Protein AF-A0A699X1H8-F1 (afdb_monomer_lite)

pLDDT: mean 73.36, std 14.3, range [37.22, 91.5]

Foldseek 3Di:
DDDDDDDDPDDDPDDDPPDDDDDPVCPVVCVVVVDDDDDDDDDPPPPPPPVPDCDPCNPPVCVVPCPVPPPDDPPDDPDDPDDDDDDDDPPDDDDDDDD

Structure (mmCIF, N/CA/C/O backbone):
data_AF-A0A699X1H8-F1
#
_entry.id   AF-A0A699X1H8-F1
#
loop_
_atom_site.group_PDB
_atom_site.id
_atom_site.type_symbol
_atom_site.label_atom_id
_atom_site.label_alt_id
_atom_site.label_comp_id
_atom_site.label_asym_id
_atom_site.label_entity_id
_atom_site.label_seq_id
_atom_site.pdbx_PDB_ins_code
_atom_site.Cartn_x
_atom_site.Cartn_y
_atom_site.Cartn_z
_atom_site.occupancy
_atom_site.B_iso_or_equiv
_atom_site.auth_seq_id
_atom_site.auth_comp_id
_atom_site.auth_asym_id
_atom_site.auth_atom_id
_atom_site.pdbx_PDB_model_num
ATOM 1 N N . ASN A 1 1 ? 11.148 8.111 -0.968 1.00 37.22 1 ASN A N 1
ATOM 2 C CA . ASN A 1 1 ? 11.801 7.618 -2.196 1.00 37.22 1 ASN A CA 1
ATOM 3 C C . ASN A 1 1 ? 11.989 6.125 -2.020 1.00 37.22 1 ASN A C 1
ATOM 5 O O . ASN A 1 1 ? 12.806 5.736 -1.197 1.00 37.22 1 ASN A O 1
ATOM 9 N N . GLU A 1 2 ? 11.153 5.314 -2.662 1.00 39.47 2 GLU A N 1
ATOM 10 C CA . GLU A 1 2 ? 11.181 3.854 -2.523 1.00 39.47 2 GLU A CA 1
ATOM 11 C C . GLU A 1 2 ? 12.104 3.266 -3.593 1.00 39.47 2 GLU A C 1
ATOM 13 O O . GLU A 1 2 ? 11.923 3.510 -4.785 1.00 39.47 2 GLU A O 1
ATOM 18 N N . THR A 1 3 ? 13.123 2.527 -3.163 1.00 47.66 3 THR A N 1
ATOM 19 C CA . THR A 1 3 ? 14.084 1.870 -4.052 1.00 47.66 3 THR A CA 1
ATOM 20 C C . THR A 1 3 ? 13.740 0.388 -4.116 1.00 47.66 3 THR A C 1
ATOM 22 O O . THR A 1 3 ? 13.824 -0.305 -3.105 1.00 47.66 3 THR A O 1
ATOM 25 N N . LEU A 1 4 ? 13.365 -0.111 -5.296 1.00 52.53 4 LEU A N 1
ATOM 26 C CA . LEU A 1 4 ? 13.087 -1.532 -5.504 1.00 52.53 4 LEU A CA 1
ATOM 27 C C . LEU A 1 4 ? 14.378 -2.259 -5.912 1.00 52.53 4 LEU A C 1
ATOM 29 O O . LEU A 1 4 ? 14.973 -1.940 -6.942 1.00 52.53 4 LEU A O 1
ATOM 33 N N . VAL A 1 5 ? 14.821 -3.229 -5.108 1.00 60.53 5 VAL A N 1
ATOM 34 C CA . VAL A 1 5 ? 16.056 -3.993 -5.350 1.00 60.53 5 VAL A CA 1
ATOM 35 C C . VAL A 1 5 ? 15.701 -5.401 -5.822 1.00 60.53 5 VAL A C 1
ATOM 37 O O . VAL A 1 5 ? 15.136 -6.190 -5.069 1.00 60.53 5 VAL A O 1
ATOM 40 N N . PHE A 1 6 ? 16.063 -5.737 -7.061 1.00 60.47 6 PHE A N 1
ATOM 41 C CA . PHE A 1 6 ? 15.919 -7.092 -7.597 1.00 60.47 6 PHE A CA 1
ATOM 42 C C . PHE A 1 6 ? 17.166 -7.913 -7.262 1.00 60.47 6 PHE A C 1
ATOM 44 O O . PHE A 1 6 ? 18.260 -7.605 -7.734 1.00 60.47 6 PHE A O 1
ATOM 51 N N . ARG A 1 7 ? 17.013 -8.975 -6.46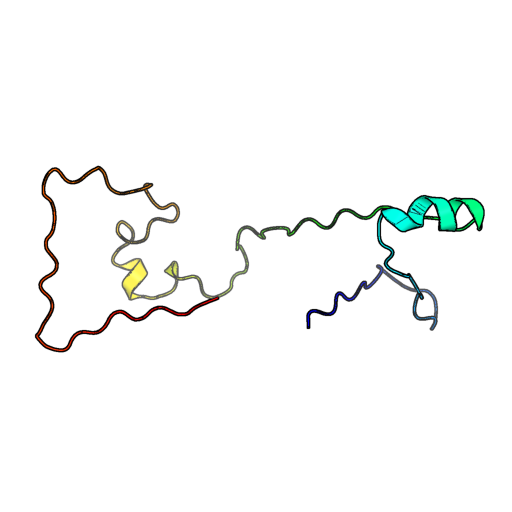8 1.00 53.81 7 ARG A N 1
ATOM 52 C CA . ARG A 1 7 ? 18.087 -9.933 -6.178 1.00 53.81 7 ARG A CA 1
ATOM 53 C C . ARG A 1 7 ? 17.721 -11.265 -6.836 1.00 53.81 7 ARG A C 1
ATOM 55 O O . ARG A 1 7 ? 16.815 -11.949 -6.378 1.00 53.81 7 ARG A O 1
ATOM 62 N N . GLY A 1 8 ? 18.361 -11.581 -7.962 1.00 49.25 8 GLY A N 1
ATOM 63 C CA . GLY A 1 8 ? 18.152 -12.853 -8.661 1.00 49.25 8 GLY A CA 1
ATOM 64 C C . GLY A 1 8 ? 18.686 -14.037 -7.847 1.00 49.25 8 GLY A C 1
ATOM 65 O O . GLY A 1 8 ? 19.696 -13.895 -7.155 1.00 49.25 8 GLY A O 1
ATOM 66 N N . ALA A 1 9 ? 18.010 -15.187 -7.922 1.00 46.34 9 ALA A N 1
ATOM 67 C CA . AL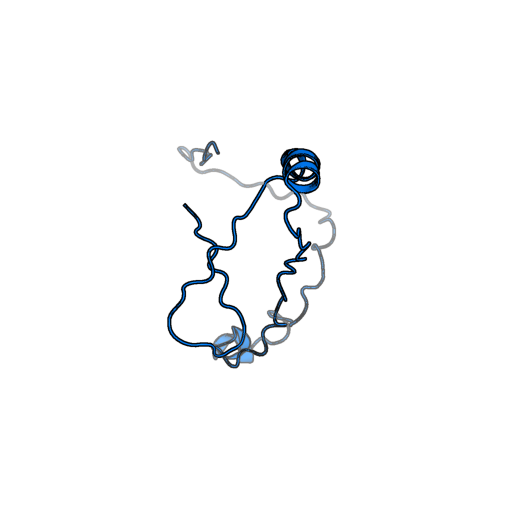A A 1 9 ? 18.445 -16.419 -7.272 1.00 46.34 9 ALA A CA 1
ATOM 68 C C . ALA A 1 9 ? 19.677 -17.011 -7.993 1.00 46.34 9 ALA A C 1
ATOM 70 O O . ALA A 1 9 ? 19.571 -17.560 -9.083 1.00 46.34 9 ALA A O 1
ATOM 71 N N . GLU A 1 10 ? 20.817 -16.843 -7.323 1.00 54.78 10 GLU A N 1
ATOM 72 C CA . GLU A 1 10 ? 22.079 -17.597 -7.361 1.00 54.78 10 GLU A CA 1
ATOM 73 C C . GLU A 1 10 ? 23.043 -17.551 -8.575 1.00 54.78 10 GLU A C 1
ATOM 75 O O . GLU A 1 10 ? 22.782 -18.018 -9.678 1.00 54.78 10 GLU A O 1
ATOM 80 N N . ASN A 1 11 ? 24.257 -17.085 -8.234 1.00 58.78 11 ASN A N 1
ATOM 81 C CA . ASN A 1 11 ? 25.577 -17.658 -8.536 1.00 58.78 11 ASN A CA 1
ATOM 82 C C . ASN A 1 11 ? 26.093 -17.719 -9.983 1.00 58.78 11 ASN A C 1
ATOM 84 O O . ASN A 1 11 ? 26.365 -18.796 -10.498 1.00 58.78 11 ASN A O 1
ATOM 88 N N . TYR A 1 12 ? 26.486 -16.561 -10.529 1.00 44.06 12 TYR A N 1
ATOM 89 C CA . TYR A 1 12 ? 27.693 -16.470 -11.364 1.00 44.06 12 TYR A CA 1
ATOM 90 C C . TYR A 1 12 ? 28.472 -15.204 -11.000 1.00 44.06 12 TYR A C 1
ATOM 92 O O . TYR A 1 12 ? 28.034 -14.090 -11.264 1.00 44.06 12 TYR A O 1
ATOM 100 N N . ILE A 1 13 ? 29.603 -15.409 -10.322 1.00 48.19 13 ILE A N 1
ATOM 101 C CA . ILE A 1 13 ? 30.802 -14.560 -10.278 1.00 48.19 13 ILE A CA 1
ATOM 102 C C . ILE A 1 13 ? 30.571 -13.088 -10.681 1.00 48.19 13 ILE A C 1
ATOM 104 O O . ILE A 1 13 ? 30.621 -12.728 -11.854 1.00 48.19 13 ILE A O 1
ATOM 108 N N . GLY A 1 14 ? 30.400 -12.224 -9.678 1.00 47.41 14 GLY A N 1
ATOM 109 C CA . GLY A 1 14 ? 30.911 -10.850 -9.714 1.00 47.41 14 GLY A CA 1
ATOM 110 C C . GLY A 1 14 ? 30.481 -9.953 -10.877 1.00 47.41 14 GLY A C 1
ATOM 111 O O . GLY A 1 14 ? 31.282 -9.130 -11.320 1.00 47.41 14 GLY A O 1
ATOM 112 N N . ARG A 1 15 ? 29.246 -10.058 -11.377 1.00 51.12 15 ARG A N 1
ATOM 113 C CA . ARG A 1 15 ? 28.696 -9.024 -12.259 1.00 51.12 15 ARG A CA 1
ATOM 114 C C . ARG A 1 15 ? 27.285 -8.670 -11.817 1.00 51.12 15 ARG A C 1
ATOM 116 O O . ARG A 1 15 ? 26.349 -9.430 -12.019 1.00 51.12 15 ARG A O 1
ATOM 123 N N . GLU A 1 16 ? 27.162 -7.513 -11.179 1.00 55.47 16 GLU A N 1
ATOM 124 C CA . GLU A 1 16 ? 25.891 -6.866 -10.875 1.00 55.47 16 GLU A CA 1
ATOM 125 C C . GLU A 1 16 ? 25.026 -6.855 -12.147 1.00 55.47 16 GLU A C 1
ATOM 127 O O . GLU A 1 16 ? 25.375 -6.230 -13.154 1.00 55.47 16 GLU A O 1
ATOM 132 N N . SER A 1 17 ? 23.948 -7.640 -12.157 1.00 56.31 17 SER A N 1
ATOM 133 C CA . SER A 1 17 ? 23.059 -7.742 -13.311 1.00 56.31 17 SER A CA 1
ATOM 134 C C . SER A 1 17 ? 22.390 -6.388 -13.540 1.00 56.31 17 SER A C 1
ATOM 136 O O . SER A 1 17 ? 21.487 -6.005 -12.803 1.00 56.31 17 SER A O 1
ATOM 138 N N . ARG A 1 18 ? 22.831 -5.653 -14.569 1.00 65.69 18 ARG A N 1
ATOM 139 C CA . ARG A 1 18 ? 22.327 -4.319 -14.957 1.00 65.69 18 ARG A CA 1
ATOM 140 C C . ARG A 1 18 ? 20.945 -4.390 -15.620 1.00 65.69 18 ARG A C 1
ATOM 142 O O . ARG A 1 18 ? 20.753 -3.901 -16.734 1.00 65.69 18 ARG A O 1
ATOM 149 N N . LEU A 1 19 ? 19.983 -5.039 -14.972 1.00 73.88 19 LEU A N 1
ATOM 150 C CA . LEU A 1 19 ? 18.598 -5.027 -15.429 1.00 73.88 19 LEU A CA 1
ATOM 151 C C . LEU A 1 19 ? 18.065 -3.593 -15.335 1.00 73.88 19 LEU A C 1
ATOM 153 O O . LEU A 1 19 ? 18.239 -2.918 -14.324 1.00 73.88 19 LEU A O 1
ATOM 157 N N . THR A 1 20 ? 17.444 -3.116 -16.412 1.00 73.94 20 THR A N 1
ATOM 158 C CA . THR A 1 20 ? 16.850 -1.775 -16.465 1.00 73.94 20 THR A CA 1
ATOM 159 C C . THR A 1 20 ? 15.337 -1.908 -16.408 1.00 73.94 20 THR A C 1
ATOM 161 O O . THR A 1 20 ? 14.740 -2.530 -17.285 1.00 73.94 20 THR A O 1
ATOM 164 N N . VAL A 1 21 ? 14.714 -1.308 -15.393 1.00 81.19 21 VAL A N 1
ATOM 165 C CA . VAL A 1 21 ? 13.255 -1.170 -15.343 1.00 81.19 21 VAL A CA 1
ATOM 166 C C . VAL A 1 21 ? 12.845 -0.119 -16.368 1.00 81.19 21 VAL A C 1
ATOM 168 O O . VAL A 1 21 ? 13.342 1.007 -16.348 1.00 81.19 21 VAL A O 1
ATOM 171 N N . ILE A 1 22 ? 11.944 -0.486 -17.275 1.00 83.38 22 ILE A N 1
ATOM 172 C CA . ILE A 1 22 ? 11.426 0.412 -18.308 1.00 83.38 22 ILE A CA 1
ATOM 173 C C . ILE A 1 22 ? 9.912 0.564 -18.163 1.00 83.38 22 ILE A C 1
ATOM 175 O O . ILE A 1 22 ? 9.218 -0.358 -17.743 1.00 83.38 22 ILE A O 1
ATOM 179 N N . SER A 1 23 ? 9.395 1.734 -18.539 1.00 82.81 23 SER A N 1
ATOM 180 C CA . SER A 1 23 ? 7.952 1.945 -18.692 1.00 82.81 23 SER A CA 1
ATOM 181 C C . SER A 1 23 ? 7.405 1.122 -19.866 1.00 82.81 23 SER A C 1
ATOM 183 O O . SER A 1 23 ? 8.109 0.907 -20.859 1.00 82.81 23 SER A O 1
ATOM 185 N N . CYS A 1 24 ? 6.131 0.725 -19.792 1.00 82.75 24 CYS A N 1
ATOM 186 C CA . CYS A 1 24 ? 5.444 -0.016 -20.852 1.00 82.75 24 CYS A CA 1
ATOM 187 C C . CYS A 1 24 ? 5.474 0.714 -22.206 1.00 82.75 24 CYS A C 1
ATOM 189 O O . CYS A 1 24 ? 5.614 0.068 -23.242 1.00 82.75 24 CYS A O 1
ATOM 191 N N . SER A 1 25 ? 5.460 2.051 -22.215 1.00 87.56 25 SER A N 1
ATOM 192 C CA . SER A 1 25 ? 5.513 2.856 -23.444 1.00 87.56 25 SER A CA 1
ATOM 193 C C . SER A 1 25 ? 6.815 2.679 -24.233 1.00 87.56 25 SER A C 1
ATOM 195 O O . SER A 1 25 ? 6.845 2.927 -25.434 1.00 87.56 25 SER A O 1
ATOM 197 N N . LYS A 1 26 ? 7.900 2.244 -23.578 1.00 86.69 26 LYS A N 1
ATOM 198 C CA . LYS A 1 26 ? 9.208 2.042 -24.220 1.00 86.69 26 LYS A CA 1
ATOM 199 C C . LYS A 1 26 ? 9.398 0.634 -24.783 1.00 86.69 26 LYS A C 1
ATOM 201 O O . LYS A 1 26 ? 10.421 0.366 -25.406 1.00 86.69 26 LYS A O 1
ATOM 206 N N . ILE A 1 27 ? 8.434 -0.273 -24.619 1.00 86.19 27 ILE A N 1
ATOM 207 C CA . ILE A 1 27 ? 8.612 -1.676 -25.016 1.00 86.19 27 ILE A CA 1
ATOM 208 C C . ILE A 1 27 ? 8.888 -1.838 -26.520 1.00 86.19 27 ILE A C 1
ATOM 210 O O . ILE A 1 27 ? 9.720 -2.655 -26.911 1.00 86.19 27 ILE A O 1
ATOM 214 N N . GLN A 1 28 ? 8.254 -1.020 -27.369 1.00 87.69 28 GLN A N 1
ATOM 215 C CA . GLN A 1 28 ? 8.435 -1.072 -28.822 1.00 87.69 28 GLN A CA 1
ATOM 216 C C . GLN A 1 28 ? 9.824 -0.578 -29.249 1.00 87.69 28 GLN A C 1
ATOM 218 O O . GLN A 1 28 ? 10.451 -1.188 -30.111 1.00 87.69 28 GLN A O 1
ATOM 223 N N . GLU A 1 29 ? 10.333 0.475 -28.606 1.00 90.06 29 GLU A N 1
ATOM 224 C CA . GLU A 1 29 ? 11.683 0.999 -28.840 1.00 90.06 29 GLU A CA 1
ATOM 225 C C . GLU A 1 29 ? 12.739 -0.081 -28.559 1.00 90.06 29 GLU A C 1
ATOM 227 O O . GLU A 1 29 ? 13.627 -0.326 -29.375 1.00 90.06 29 GLU A O 1
ATOM 232 N N . TYR A 1 30 ? 12.613 -0.781 -27.429 1.00 85.31 30 TYR A N 1
ATOM 233 C CA . TYR A 1 30 ? 13.555 -1.833 -27.039 1.00 85.31 30 TYR A CA 1
ATOM 234 C C . TYR A 1 30 ? 13.392 -3.115 -27.862 1.00 85.31 30 TYR A C 1
ATOM 236 O O . TYR A 1 30 ? 14.381 -3.804 -28.112 1.00 85.31 30 TYR A O 1
ATOM 244 N N . ARG A 1 31 ? 12.181 -3.393 -28.363 1.00 82.81 31 ARG A N 1
ATOM 245 C CA . ARG A 1 31 ? 11.943 -4.471 -29.331 1.00 82.81 31 ARG A CA 1
ATOM 246 C C . ARG A 1 31 ? 12.680 -4.215 -30.648 1.00 82.81 31 ARG A C 1
ATOM 248 O O . ARG A 1 31 ? 13.302 -5.130 -31.173 1.00 82.81 31 ARG A O 1
ATOM 255 N N . VAL A 1 32 ? 12.652 -2.981 -31.160 1.00 91.44 32 VAL A N 1
ATOM 256 C CA . VAL A 1 32 ? 13.372 -2.597 -32.393 1.00 91.44 32 VAL A CA 1
ATOM 257 C C . VAL A 1 32 ? 14.890 -2.619 -32.192 1.00 91.44 32 VAL A C 1
ATOM 259 O O . VAL A 1 32 ? 15.620 -2.997 -33.102 1.00 91.44 32 VAL A O 1
ATOM 262 N N . LYS A 1 33 ? 15.377 -2.297 -30.987 1.00 90.56 33 LYS A N 1
ATOM 263 C CA . LYS A 1 33 ? 16.803 -2.414 -30.622 1.00 90.56 33 LYS A CA 1
ATOM 264 C C . LYS A 1 33 ? 17.296 -3.862 -30.480 1.00 90.56 33 LYS A C 1
ATOM 266 O O . LYS A 1 33 ? 18.476 -4.067 -30.211 1.00 90.56 33 LYS A O 1
ATOM 271 N N . GLY A 1 34 ? 16.416 -4.856 -30.629 1.00 90.12 34 GLY A N 1
ATOM 272 C CA . GLY A 1 34 ? 16.764 -6.271 -30.493 1.00 90.12 34 GLY A CA 1
ATOM 273 C C . GLY A 1 34 ? 17.043 -6.700 -29.051 1.00 90.12 34 GLY A C 1
ATOM 274 O O . GLY A 1 34 ? 17.691 -7.719 -28.829 1.00 90.12 34 GLY A O 1
ATOM 275 N N . CYS A 1 35 ? 16.589 -5.932 -28.056 1.00 86.25 35 CYS A N 1
ATOM 276 C CA . CYS A 1 35 ? 16.757 -6.305 -26.657 1.00 86.25 35 CYS A CA 1
ATOM 277 C C . CYS A 1 35 ? 15.780 -7.423 -26.271 1.00 86.25 35 CYS A C 1
ATOM 279 O O . CYS A 1 35 ? 14.609 -7.407 -26.655 1.00 86.25 35 CYS A O 1
ATOM 281 N N . HIS A 1 36 ? 16.233 -8.353 -25.431 1.00 81.50 36 HIS A N 1
ATOM 282 C CA . HIS A 1 36 ? 15.343 -9.308 -24.776 1.00 81.50 36 HIS A CA 1
ATOM 283 C C . HIS A 1 36 ? 14.591 -8.610 -23.639 1.00 81.50 36 HIS A C 1
ATOM 285 O O . HIS A 1 36 ? 15.206 -8.089 -22.708 1.00 81.50 36 HIS A O 1
ATOM 291 N N . VAL A 1 37 ? 13.261 -8.582 -23.735 1.00 83.56 37 VAL A N 1
ATOM 292 C CA . VAL A 1 37 ? 12.374 -7.976 -22.736 1.00 83.56 37 VAL A CA 1
ATOM 293 C C . VAL A 1 37 ? 11.641 -9.080 -21.986 1.00 83.56 37 VAL A C 1
ATOM 295 O O . VAL A 1 37 ? 11.053 -9.966 -22.602 1.00 83.56 37 VAL A O 1
ATOM 298 N N . PHE A 1 38 ? 11.647 -8.994 -20.658 1.00 83.19 38 PHE A N 1
ATOM 299 C CA . PHE A 1 38 ? 10.956 -9.924 -19.771 1.00 83.19 38 PHE A CA 1
ATOM 300 C C . PHE A 1 38 ? 9.868 -9.178 -19.002 1.00 83.19 38 PHE A C 1
ATOM 302 O O . PHE A 1 38 ? 10.100 -8.071 -18.513 1.00 83.19 38 PHE A O 1
ATOM 309 N N . LEU A 1 39 ? 8.687 -9.785 -18.893 1.00 84.00 39 LEU A N 1
ATOM 310 C CA . LEU A 1 39 ? 7.614 -9.292 -18.038 1.00 84.00 39 LEU A CA 1
ATOM 311 C C . LEU A 1 39 ? 7.693 -10.018 -16.695 1.00 84.00 39 LEU A C 1
ATOM 313 O O . LEU A 1 39 ? 7.661 -11.245 -16.656 1.00 84.00 39 LEU A O 1
ATOM 317 N N . ALA A 1 40 ? 7.781 -9.259 -15.607 1.00 80.88 40 ALA A N 1
ATOM 318 C CA . ALA A 1 40 ? 7.696 -9.786 -14.253 1.00 80.88 40 ALA A CA 1
ATOM 319 C C . ALA A 1 40 ? 6.410 -9.279 -13.599 1.00 80.88 40 ALA A C 1
ATOM 321 O O . ALA A 1 40 ? 6.111 -8.086 -13.644 1.00 80.88 40 ALA A O 1
ATOM 322 N N . GLN A 1 41 ? 5.657 -10.186 -12.983 1.00 79.81 41 GLN A N 1
ATOM 323 C CA . GLN A 1 41 ? 4.523 -9.837 -12.141 1.00 79.81 41 GLN A CA 1
ATOM 324 C C . GLN A 1 41 ? 5.002 -9.772 -10.691 1.00 79.81 41 GLN A C 1
ATOM 326 O O . GLN A 1 41 ? 5.511 -10.757 -10.162 1.00 79.81 41 GLN A O 1
ATOM 331 N N . ILE A 1 42 ? 4.831 -8.618 -10.047 1.00 78.75 42 ILE A N 1
ATOM 332 C CA . ILE A 1 42 ? 5.065 -8.465 -8.610 1.00 78.75 42 ILE A CA 1
ATOM 333 C C . ILE A 1 42 ? 3.704 -8.566 -7.933 1.00 78.75 42 ILE A C 1
ATOM 335 O O . ILE A 1 42 ? 2.873 -7.669 -8.052 1.00 78.75 42 ILE A O 1
ATOM 339 N N . SER A 1 43 ? 3.463 -9.667 -7.236 1.00 79.12 43 SER A N 1
ATOM 340 C CA . SER A 1 43 ? 2.350 -9.776 -6.301 1.00 79.12 43 SER A CA 1
ATOM 341 C C . SER A 1 43 ? 2.892 -9.574 -4.896 1.00 79.12 43 SER A C 1
ATOM 343 O O . SER A 1 43 ? 3.814 -10.283 -4.494 1.00 79.12 43 SER A O 1
ATOM 345 N N . ALA A 1 44 ? 2.308 -8.648 -4.137 1.00 76.56 44 ALA A N 1
ATOM 346 C CA . ALA A 1 44 ? 2.491 -8.652 -2.696 1.00 76.56 44 ALA A CA 1
ATOM 347 C C . ALA A 1 44 ? 1.847 -9.940 -2.180 1.00 76.56 44 ALA A C 1
ATOM 349 O O . ALA A 1 44 ? 0.621 -10.051 -2.116 1.00 76.56 44 ALA A O 1
ATOM 350 N N . THR A 1 45 ? 2.666 -10.942 -1.873 1.00 64.88 45 THR A N 1
ATOM 351 C CA . THR A 1 45 ? 2.202 -12.042 -1.047 1.00 64.88 45 THR A CA 1
ATOM 352 C C . THR A 1 45 ? 1.877 -11.407 0.288 1.00 64.88 45 THR A C 1
ATOM 354 O O . THR A 1 45 ? 2.772 -11.003 1.029 1.00 64.88 45 THR A O 1
ATOM 357 N N . LYS A 1 46 ? 0.583 -11.273 0.581 1.00 61.78 46 LYS A N 1
ATOM 358 C CA . LYS A 1 46 ? 0.177 -11.301 1.973 1.00 61.78 46 LYS A CA 1
ATOM 359 C C . LYS A 1 46 ? 0.661 -12.668 2.426 1.00 61.78 46 LYS A C 1
ATOM 361 O O . LYS A 1 46 ? 0.071 -13.679 2.056 1.00 61.78 46 LYS A O 1
ATOM 366 N N . GLU A 1 47 ? 1.791 -12.717 3.122 1.00 57.41 47 GLU A N 1
ATOM 367 C CA . GLU A 1 47 ? 1.864 -13.714 4.169 1.00 57.41 47 GLU A CA 1
ATOM 368 C C . GLU A 1 47 ? 0.558 -13.499 4.930 1.00 57.41 47 GLU A C 1
ATOM 370 O O . GLU A 1 47 ? 0.329 -12.436 5.509 1.00 57.41 47 GLU A O 1
ATOM 375 N N . ASP A 1 48 ? -0.369 -14.454 4.825 1.00 51.47 48 ASP A N 1
ATOM 376 C CA . ASP A 1 48 ? -1.182 -14.724 5.993 1.00 51.47 48 ASP A CA 1
ATOM 377 C C . ASP A 1 48 ? -0.155 -14.807 7.104 1.00 51.47 48 ASP A C 1
ATOM 379 O O . ASP A 1 48 ? 0.711 -15.680 7.044 1.00 51.47 48 ASP A O 1
ATOM 383 N N . ASP A 1 49 ? -0.180 -13.808 7.977 1.00 50.38 49 ASP A N 1
ATOM 384 C CA . ASP A 1 49 ? 0.778 -13.530 9.031 1.00 50.38 49 ASP A CA 1
ATOM 385 C C . ASP A 1 49 ? 0.823 -14.729 9.997 1.00 50.38 49 ASP A C 1
ATOM 387 O O . ASP A 1 49 ? 0.225 -14.782 11.072 1.00 50.38 49 ASP A O 1
ATOM 391 N N . LYS A 1 50 ? 1.459 -15.789 9.510 1.00 53.19 50 LYS A N 1
ATOM 392 C CA . LYS A 1 50 ? 2.070 -16.886 10.233 1.00 53.19 50 LYS A CA 1
ATOM 393 C C . LYS A 1 50 ? 3.553 -16.571 10.390 1.00 53.19 50 LYS A C 1
ATOM 395 O O . LYS A 1 50 ? 4.344 -17.485 10.598 1.00 53.19 50 LYS A O 1
ATOM 400 N N . SER A 1 51 ? 3.943 -15.295 10.322 1.00 51.94 51 SER A N 1
ATOM 401 C CA . SER A 1 51 ? 5.093 -14.916 11.109 1.00 51.94 51 SER A CA 1
ATOM 402 C C . SER A 1 51 ? 4.693 -15.218 12.557 1.00 51.94 51 SER A C 1
ATOM 404 O O . SER A 1 51 ? 3.663 -14.770 13.070 1.00 51.94 51 SER A O 1
ATOM 406 N N . GLU A 1 52 ? 5.470 -16.062 13.219 1.00 57.88 52 GLU A N 1
ATOM 407 C CA . GLU A 1 52 ? 5.450 -16.216 14.672 1.00 57.88 52 GLU A CA 1
ATOM 408 C C . GLU A 1 52 ? 6.025 -14.941 15.334 1.00 57.88 52 GLU A C 1
ATOM 410 O O . GLU A 1 52 ? 6.809 -14.994 16.276 1.00 57.88 52 GLU A O 1
ATOM 415 N N . GLY A 1 53 ? 5.696 -13.763 14.796 1.00 58.41 53 GLY A N 1
ATOM 416 C CA . GLY A 1 53 ? 5.877 -12.478 15.444 1.00 58.41 53 GLY A CA 1
ATOM 417 C C . GLY A 1 53 ? 4.727 -12.256 16.417 1.00 58.41 53 GLY A C 1
ATOM 418 O O . GLY A 1 53 ? 3.613 -12.706 16.163 1.00 58.41 53 GLY A O 1
ATOM 419 N N . LYS A 1 54 ? 5.009 -11.581 17.540 1.00 62.38 54 LYS A N 1
ATOM 420 C CA . LYS A 1 54 ? 4.051 -11.296 18.623 1.00 62.38 54 LYS A CA 1
ATOM 421 C C . LYS A 1 54 ? 2.725 -10.794 18.050 1.00 62.38 54 LYS A C 1
ATOM 423 O O . LYS A 1 54 ? 2.611 -9.634 17.657 1.00 62.38 54 LYS A O 1
ATOM 428 N N . GLN A 1 55 ? 1.735 -11.671 17.996 1.00 70.62 55 GLN A N 1
ATOM 429 C CA . GLN A 1 55 ? 0.408 -11.343 17.517 1.00 70.62 55 GLN A CA 1
ATOM 430 C C . GLN A 1 55 ? -0.357 -10.655 18.649 1.00 70.62 55 GLN A C 1
ATOM 432 O O . GLN A 1 55 ? -0.058 -10.837 19.826 1.00 70.62 55 GLN A O 1
ATOM 437 N N . VAL A 1 56 ? -1.389 -9.878 18.321 1.00 71.25 56 VAL A N 1
ATOM 438 C CA . VAL A 1 56 ? -2.228 -9.209 19.336 1.00 71.25 56 VAL A CA 1
ATOM 439 C C . VAL A 1 56 ? -2.839 -10.219 20.325 1.00 71.25 56 VAL A C 1
ATOM 441 O O . VAL A 1 56 ? -2.976 -9.911 21.504 1.00 71.25 56 VAL A O 1
ATOM 444 N N . LYS A 1 57 ? -3.101 -11.458 19.881 1.00 70.25 57 LYS A N 1
ATOM 445 C CA . LYS A 1 57 ? -3.526 -12.596 20.724 1.00 70.25 57 LYS A CA 1
ATOM 446 C C . LYS A 1 57 ? -2.501 -13.024 21.794 1.00 70.25 57 LYS A C 1
ATOM 448 O O . LYS A 1 57 ? -2.862 -13.742 22.721 1.00 70.25 57 LYS A O 1
ATOM 453 N N . ASP A 1 58 ? -1.241 -12.609 21.672 1.00 78.06 58 ASP A N 1
ATOM 454 C CA . ASP A 1 58 ? -0.175 -12.916 22.634 1.00 78.06 58 ASP A CA 1
ATOM 455 C C . ASP A 1 58 ? -0.114 -11.877 23.770 1.00 78.06 58 ASP A C 1
ATOM 457 O O . ASP A 1 58 ? 0.659 -12.030 24.716 1.00 78.06 58 ASP A O 1
ATOM 461 N N . VAL A 1 59 ? -0.923 -10.811 23.702 1.00 83.19 59 VAL A N 1
ATOM 462 C CA . VAL A 1 59 ? -1.089 -9.861 24.807 1.00 83.19 59 VAL A CA 1
ATOM 463 C C . VAL A 1 59 ? -1.989 -10.510 25.870 1.00 83.19 59 VAL A C 1
ATOM 465 O O . VAL A 1 59 ? -3.114 -10.878 25.537 1.00 83.19 59 VAL A O 1
ATOM 468 N N . PRO A 1 60 ? -1.568 -10.605 27.148 1.00 83.62 60 PRO A N 1
ATOM 469 C CA . PRO A 1 60 ? -2.328 -11.311 28.187 1.00 83.62 60 PRO A CA 1
ATOM 470 C C . PRO A 1 60 ? -3.789 -10.864 28.299 1.00 83.62 60 PRO A C 1
ATOM 472 O O . PRO A 1 60 ? -4.687 -11.695 28.312 1.00 83.62 60 PRO A O 1
ATOM 475 N N . ILE A 1 61 ? -4.041 -9.551 28.251 1.00 85.88 61 ILE A N 1
ATOM 476 C CA . ILE A 1 61 ? -5.405 -9.012 28.337 1.00 85.88 61 ILE A CA 1
ATOM 477 C C . ILE A 1 61 ? -6.291 -9.427 27.156 1.00 85.88 61 ILE A C 1
ATOM 479 O O . ILE A 1 61 ? -7.501 -9.494 27.291 1.00 85.88 61 ILE A O 1
ATOM 483 N N . VAL A 1 62 ? -5.716 -9.710 25.987 1.00 83.00 62 VAL A N 1
ATOM 484 C CA . VAL A 1 62 ? -6.483 -10.127 24.806 1.00 83.00 62 VAL A CA 1
ATOM 485 C C . VAL A 1 62 ? -6.936 -11.584 24.941 1.00 83.00 62 VAL A C 1
ATO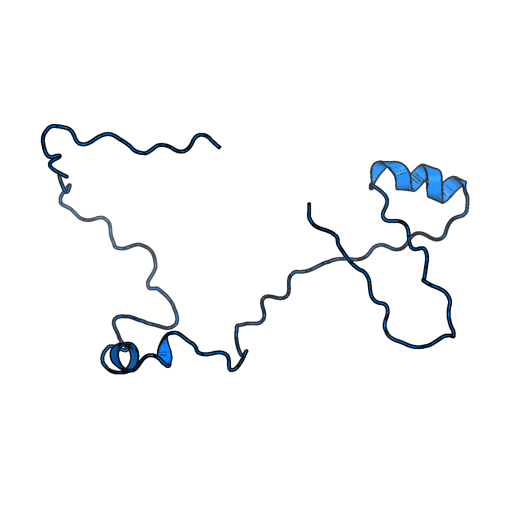M 487 O O . VAL A 1 62 ? -8.005 -11.930 24.442 1.00 83.00 62 VAL A O 1
ATOM 490 N N . GLN A 1 63 ? -6.175 -12.422 25.655 1.00 81.50 63 GLN A N 1
ATOM 491 C CA . GLN A 1 63 ? -6.542 -13.821 25.914 1.00 81.50 63 GLN A CA 1
ATOM 492 C C . GLN A 1 63 ? -7.748 -13.950 26.847 1.00 81.50 63 GLN A C 1
ATOM 494 O O . GLN A 1 63 ? -8.526 -14.889 26.697 1.00 81.50 63 GLN A O 1
ATOM 499 N N . ASP A 1 64 ? -7.939 -12.982 27.745 1.00 89.25 64 ASP A N 1
ATOM 500 C CA . ASP A 1 64 ? -9.089 -12.940 28.653 1.00 89.25 64 ASP A CA 1
ATOM 501 C C . ASP A 1 64 ? -10.401 -12.571 27.930 1.00 89.25 64 ASP A C 1
ATOM 503 O O . ASP A 1 64 ? -11.487 -12.853 28.436 1.00 89.25 64 ASP A O 1
ATOM 507 N N . PHE A 1 65 ? -10.324 -11.972 26.729 1.00 86.00 65 PHE A N 1
ATOM 508 C CA . PHE A 1 65 ? -11.486 -11.500 25.959 1.00 86.00 65 PHE A CA 1
ATOM 509 C C . PHE A 1 65 ? -11.478 -11.980 24.492 1.00 86.00 65 PHE A C 1
ATOM 511 O O . PHE A 1 65 ? -11.473 -11.160 23.565 1.00 86.00 65 PHE A O 1
ATOM 518 N N . PRO A 1 66 ? -11.538 -13.302 24.237 1.00 77.69 66 PRO A N 1
ATOM 519 C CA . PRO A 1 66 ? -11.449 -13.854 22.882 1.00 77.69 66 PRO A CA 1
ATOM 520 C C . PRO A 1 66 ? -12.625 -13.448 21.974 1.00 77.69 66 PRO A C 1
ATOM 522 O O . PRO A 1 66 ? -12.481 -13.414 20.754 1.00 77.69 66 PRO A O 1
ATOM 525 N N . GLU A 1 67 ? -13.778 -13.103 22.552 1.00 78.56 67 GLU A N 1
ATOM 526 C CA . GLU A 1 67 ? -14.970 -12.655 21.816 1.00 78.56 67 GLU A CA 1
ATOM 527 C C . GLU A 1 67 ? -14.883 -11.193 21.350 1.00 78.56 67 GLU A C 1
ATOM 529 O O . GLU A 1 67 ? -15.509 -10.823 20.358 1.00 78.56 67 GLU A O 1
ATOM 534 N N . VAL A 1 68 ? -14.096 -10.360 22.041 1.00 80.19 68 VAL A N 1
ATOM 535 C CA . VAL A 1 68 ? -13.907 -8.934 21.710 1.00 80.19 68 VAL A CA 1
ATOM 536 C C . VAL A 1 68 ? -12.864 -8.757 20.604 1.00 80.19 68 VAL A C 1
ATOM 538 O O . VAL A 1 68 ? -12.941 -7.809 19.821 1.00 80.19 68 VAL A O 1
ATOM 541 N N . PHE A 1 69 ? -11.920 -9.695 20.500 1.00 78.81 69 PHE A N 1
ATOM 542 C CA . PHE A 1 69 ? -10.846 -9.694 19.505 1.00 78.81 69 PHE A CA 1
ATOM 543 C C . PHE A 1 69 ? -10.906 -10.937 18.598 1.00 78.81 69 PHE A C 1
ATOM 545 O O . PHE A 1 69 ? -9.954 -11.723 18.558 1.00 78.81 69 PHE A O 1
ATOM 552 N N . PRO A 1 70 ? -12.010 -11.152 17.856 1.00 74.38 70 PRO A N 1
ATOM 553 C CA . PRO A 1 70 ? -12.116 -12.300 16.974 1.00 74.38 70 PRO A CA 1
ATOM 554 C C . PRO A 1 70 ? -11.098 -12.186 15.836 1.00 74.38 70 PRO A C 1
ATOM 556 O O . PRO A 1 70 ? -10.839 -11.106 15.306 1.00 74.38 70 PRO A O 1
ATOM 559 N N . LYS A 1 71 ? -10.553 -13.330 15.401 1.00 72.75 71 LYS A N 1
ATOM 560 C CA . LYS A 1 71 ? -9.590 -13.389 14.284 1.00 72.75 71 LYS A CA 1
ATOM 561 C C . LYS A 1 71 ? -10.142 -12.763 12.992 1.00 72.75 71 LYS A C 1
ATOM 563 O O . LYS A 1 71 ? -9.375 -12.249 12.186 1.00 72.75 71 LYS A O 1
ATOM 568 N N . ASN A 1 72 ? -11.464 -12.799 12.822 1.00 73.88 72 ASN A N 1
ATOM 569 C CA . ASN A 1 72 ? -12.193 -12.151 11.740 1.00 73.88 72 ASN A CA 1
ATOM 570 C C . ASN A 1 72 ? -13.182 -11.144 12.347 1.00 73.88 72 ASN A C 1
ATOM 572 O O . ASN A 1 72 ? -14.008 -11.531 13.172 1.00 73.88 72 ASN A O 1
ATOM 576 N N . PHE A 1 73 ? -13.130 -9.875 11.932 1.00 75.31 73 PHE A N 1
ATOM 577 C CA . PHE A 1 73 ? -14.077 -8.859 12.403 1.00 75.31 73 PHE A CA 1
ATOM 578 C C . PHE A 1 73 ? -15.485 -9.100 11.828 1.00 75.31 73 PHE A C 1
ATOM 580 O O . PHE A 1 73 ? -15.610 -9.340 10.622 1.00 75.31 73 PHE A O 1
ATOM 587 N N . PRO A 1 74 ? -16.554 -9.001 12.642 1.00 67.62 74 PRO A N 1
ATOM 588 C CA . PRO A 1 74 ? -17.928 -9.205 12.196 1.00 67.62 74 PRO A CA 1
ATOM 589 C C . PRO A 1 74 ? -18.455 -7.957 11.469 1.00 67.62 74 PRO A C 1
ATOM 591 O O . PRO A 1 74 ? -19.333 -7.270 11.967 1.00 67.62 74 PRO A O 1
ATOM 594 N N . GLY A 1 75 ? -17.908 -7.645 10.292 1.00 75.81 75 GLY A N 1
ATOM 595 C CA . GLY A 1 75 ? -18.413 -6.583 9.413 1.00 75.81 75 GLY A CA 1
ATOM 596 C C . GLY A 1 75 ? -18.577 -5.200 10.066 1.00 75.81 75 GLY A C 1
ATOM 597 O O . GLY A 1 75 ? -18.002 -4.895 11.109 1.00 75.81 75 GLY A O 1
ATOM 598 N N . LEU A 1 76 ? -19.343 -4.326 9.409 1.00 79.50 76 LEU A N 1
ATOM 599 C CA . LEU A 1 76 ? -19.769 -3.062 10.011 1.00 79.50 76 LEU A CA 1
ATOM 600 C C . LEU A 1 76 ? -20.855 -3.338 11.061 1.00 79.50 76 LEU A C 1
ATOM 602 O O . LEU A 1 76 ? -21.701 -4.209 10.832 1.00 79.50 76 LEU A O 1
ATOM 606 N N . PRO A 1 77 ? -20.890 -2.587 12.177 1.00 74.88 77 PRO A N 1
ATOM 607 C CA . PRO A 1 77 ? -22.002 -2.682 13.106 1.00 74.88 77 PRO A CA 1
ATOM 608 C C . PRO A 1 77 ? -23.314 -2.363 12.369 1.00 74.88 77 PRO A C 1
ATOM 610 O O . PRO A 1 77 ? -23.318 -1.525 11.460 1.00 74.88 77 PRO A O 1
ATOM 613 N N . PRO A 1 78 ? -24.431 -3.007 12.744 1.00 80.75 78 PRO A N 1
ATOM 614 C CA . PRO A 1 78 ? -25.725 -2.714 12.148 1.00 80.75 78 PRO A CA 1
ATOM 615 C C . PRO A 1 78 ? -26.064 -1.228 12.297 1.00 80.75 78 PRO A C 1
ATOM 617 O O . PRO A 1 78 ? -25.628 -0.566 13.247 1.00 80.75 78 PRO A O 1
ATOM 620 N N . ALA A 1 79 ? -26.859 -0.708 11.357 1.00 83.19 79 ALA A N 1
ATOM 621 C CA . ALA A 1 79 ? -27.355 0.659 11.427 1.00 83.19 79 ALA A CA 1
ATOM 622 C C . ALA A 1 79 ? -28.042 0.868 12.783 1.00 83.19 79 ALA A C 1
ATOM 624 O O . ALA A 1 79 ? -29.006 0.179 13.123 1.00 83.19 79 ALA A O 1
ATOM 625 N N . ARG A 1 80 ? -27.499 1.783 13.589 1.00 82.62 80 ARG A N 1
ATOM 626 C CA . ARG A 1 80 ? -28.072 2.097 14.894 1.00 82.62 80 ARG A CA 1
ATOM 627 C C . ARG A 1 80 ? -29.339 2.929 14.654 1.00 82.62 80 ARG A C 1
ATOM 629 O O . ARG A 1 80 ? -29.267 3.890 13.895 1.00 82.62 80 ARG A O 1
ATOM 636 N N . PRO A 1 81 ? -30.481 2.598 15.283 1.00 81.31 81 PRO A N 1
ATOM 637 C CA . PRO A 1 81 ? -31.735 3.335 15.092 1.00 81.31 81 PRO A CA 1
ATOM 638 C C . PRO A 1 81 ? -31.728 4.731 15.736 1.00 81.31 81 PRO A C 1
ATOM 640 O O . PRO A 1 81 ? -32.702 5.465 15.613 1.00 81.31 81 PRO A O 1
ATOM 643 N N . VAL A 1 82 ? -30.652 5.089 16.441 1.00 83.44 82 VAL A N 1
ATOM 644 C CA . VAL A 1 82 ? -30.490 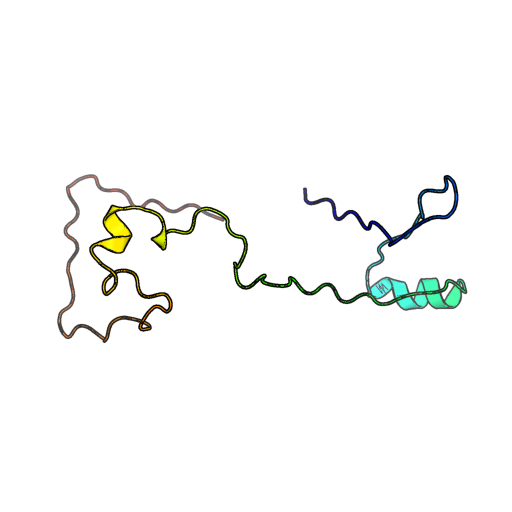6.363 17.141 1.00 83.44 82 VAL A CA 1
ATOM 645 C C . VAL A 1 82 ? -29.257 7.071 16.593 1.00 83.44 82 VAL A C 1
ATOM 647 O O . VAL A 1 82 ? -28.176 6.478 16.518 1.00 83.44 82 VAL A O 1
ATOM 650 N N . GLU A 1 83 ? -29.423 8.341 16.228 1.00 80.94 83 GLU A N 1
ATOM 651 C CA . GLU A 1 83 ? -28.317 9.238 15.907 1.00 80.94 83 GLU A CA 1
ATOM 652 C C . GLU A 1 83 ? -27.587 9.636 17.193 1.00 80.94 83 GLU A C 1
ATOM 654 O O . GLU A 1 83 ? -28.198 10.080 18.165 1.00 80.94 83 GLU A O 1
ATOM 659 N N . PHE A 1 84 ? -26.266 9.468 17.210 1.00 79.75 84 PHE A N 1
ATOM 660 C CA . PHE A 1 84 ? -25.436 9.921 18.323 1.00 79.75 84 PHE A CA 1
ATOM 661 C C . PHE A 1 84 ? -24.988 11.350 18.039 1.00 79.75 84 PHE A C 1
ATOM 663 O O . PHE A 1 84 ? -24.285 11.593 17.058 1.00 79.75 84 PHE A O 1
ATOM 670 N N . GLN A 1 85 ? -25.378 12.281 18.904 1.00 84.88 85 GLN A N 1
ATOM 671 C CA . GLN A 1 85 ? -24.835 13.634 18.900 1.00 84.88 85 GLN A CA 1
ATOM 672 C C . GLN A 1 85 ? -23.492 13.633 19.635 1.00 84.88 85 GLN A C 1
ATOM 674 O O . GLN A 1 85 ? -23.352 13.014 20.691 1.00 84.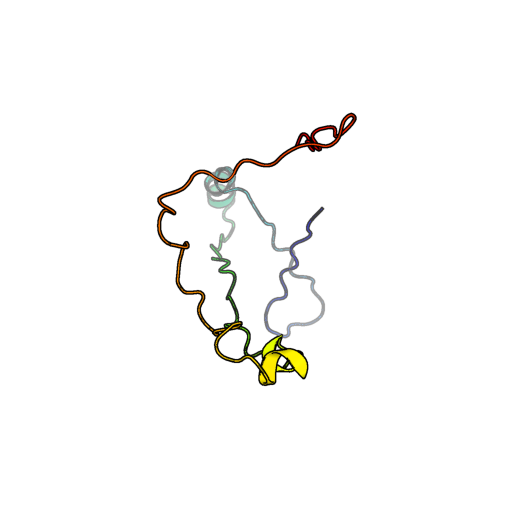88 85 GLN A O 1
ATOM 679 N N . ILE A 1 86 ? -22.490 14.287 19.048 1.00 85.12 86 ILE A N 1
ATOM 680 C CA . ILE A 1 86 ? -21.200 14.523 19.697 1.00 85.12 86 ILE A CA 1
ATOM 681 C C . ILE A 1 86 ? -21.175 15.990 20.092 1.00 85.12 86 ILE A C 1
ATOM 683 O O . ILE A 1 86 ? -21.003 16.863 19.240 1.00 85.12 86 ILE A O 1
ATOM 687 N N . ASP A 1 87 ? -21.344 16.247 21.383 1.00 88.75 87 ASP A N 1
ATOM 688 C CA . ASP A 1 87 ? -21.228 17.595 21.916 1.00 88.75 87 ASP A CA 1
ATOM 689 C C . ASP A 1 87 ? -19.759 18.013 21.935 1.00 88.75 87 ASP A C 1
ATOM 691 O O . ASP A 1 87 ? -18.890 17.330 22.485 1.00 88.75 87 ASP A O 1
ATOM 695 N N . LEU A 1 88 ? -19.475 19.155 21.316 1.00 89.31 88 LEU A N 1
ATOM 696 C CA . LEU A 1 88 ? -18.154 19.759 21.358 1.00 89.31 88 LEU A CA 1
ATOM 697 C C . LEU A 1 88 ? -18.072 20.725 22.534 1.00 89.31 88 LEU A C 1
ATOM 699 O O . LEU A 1 88 ? -18.943 21.573 22.730 1.00 89.31 88 LEU A O 1
ATOM 703 N N . ILE A 1 89 ? -16.977 20.643 23.285 1.00 91.44 89 ILE A N 1
ATOM 704 C CA . ILE A 1 89 ? -16.635 21.694 24.240 1.00 91.44 89 ILE A CA 1
ATOM 705 C C . ILE A 1 89 ? -16.325 23.002 23.487 1.00 91.44 89 ILE A C 1
ATOM 707 O O . ILE A 1 89 ? -15.766 22.957 22.382 1.00 91.44 89 ILE A O 1
ATOM 711 N N . PRO A 1 90 ? -16.635 24.178 24.063 1.00 91.50 90 PRO A N 1
ATOM 712 C CA . PRO A 1 90 ? -16.257 25.456 23.471 1.00 91.50 90 PRO A CA 1
ATOM 713 C C . PRO A 1 90 ? -14.747 25.511 23.191 1.00 91.50 90 PRO A C 1
ATOM 715 O O . PRO A 1 90 ? -13.938 25.297 24.091 1.00 91.50 90 PRO A O 1
ATOM 718 N N . GLY A 1 91 ? -14.366 25.783 21.940 1.00 87.94 91 GLY A N 1
ATOM 719 C CA . GLY A 1 91 ? -12.962 25.851 21.508 1.00 87.94 91 GLY A CA 1
ATOM 720 C C . GLY A 1 91 ? -12.410 24.583 20.847 1.00 87.94 91 GLY A C 1
ATOM 721 O O . GLY A 1 91 ? -11.264 24.596 20.399 1.00 87.94 91 GLY A O 1
ATOM 722 N N . ALA A 1 92 ? -13.198 23.510 20.727 1.00 89.62 92 ALA A N 1
ATOM 723 C CA . ALA A 1 92 ? -12.823 22.375 19.887 1.00 89.62 92 ALA A CA 1
ATOM 724 C C . ALA A 1 92 ? -12.702 22.811 18.413 1.00 89.62 92 ALA A C 1
ATOM 726 O O . ALA A 1 92 ? -13.638 23.377 17.846 1.00 89.62 92 ALA A O 1
ATOM 727 N N . ALA A 1 93 ? -11.553 22.538 17.792 1.00 87.94 93 ALA A N 1
ATOM 728 C CA . ALA A 1 93 ? -11.290 22.842 16.389 1.00 87.94 93 ALA A CA 1
ATOM 729 C C . ALA A 1 93 ? -11.143 21.544 15.574 1.00 87.94 93 ALA A C 1
ATOM 731 O O . ALA A 1 93 ? -10.527 20.588 16.057 1.00 87.94 93 ALA A O 1
ATOM 732 N N . PRO A 1 94 ? -11.676 21.483 14.342 1.00 84.75 94 PRO A N 1
ATOM 733 C CA . PRO A 1 94 ? -11.507 20.321 13.483 1.00 84.75 94 PRO A CA 1
ATOM 734 C C . PRO A 1 94 ? -10.040 20.171 13.069 1.00 84.75 94 PRO A C 1
ATOM 736 O O . PRO A 1 94 ? -9.406 21.118 12.602 1.00 84.75 94 PRO A O 1
ATOM 739 N N . VAL A 1 95 ? -9.502 18.959 13.203 1.00 84.81 95 VAL A N 1
ATOM 740 C CA . VAL A 1 95 ? -8.171 18.620 12.694 1.00 84.81 95 VAL A CA 1
ATOM 741 C C . VAL A 1 95 ? -8.337 18.040 11.296 1.00 84.81 95 VAL A C 1
ATOM 743 O O . VAL A 1 95 ? -8.749 16.895 11.135 1.00 84.81 95 VAL A O 1
ATOM 746 N N . ALA A 1 96 ? -8.002 18.829 10.280 1.00 81.75 96 ALA A N 1
ATOM 747 C CA . ALA A 1 96 ? -7.899 18.360 8.905 1.00 81.75 96 ALA A CA 1
ATOM 748 C C . ALA A 1 96 ? -6.433 18.422 8.466 1.00 81.75 96 ALA A C 1
ATOM 750 O O . ALA A 1 96 ? -5.806 19.480 8.505 1.00 81.75 96 ALA A O 1
ATOM 751 N N . ARG A 1 97 ? -5.874 17.286 8.038 1.00 65.50 97 ARG A N 1
ATOM 752 C CA . ARG A 1 97 ? -4.615 17.270 7.288 1.00 65.50 97 ARG A CA 1
ATOM 753 C C . ARG A 1 97 ? -4.974 17.320 5.811 1.00 65.50 97 ARG A C 1
ATOM 755 O O . ARG A 1 97 ? -5.585 16.38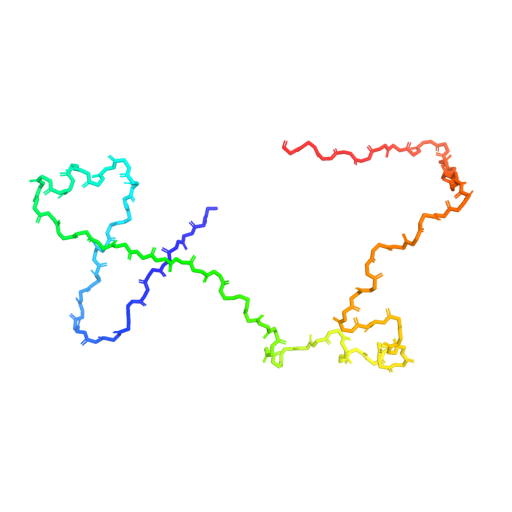7 5.302 1.00 65.50 97 ARG A O 1
ATOM 762 N N . VAL A 1 98 ? -4.615 18.410 5.143 1.00 59.69 98 VAL A N 1
ATOM 763 C CA . VAL A 1 98 ? -4.660 18.471 3.678 1.00 59.69 98 VAL A CA 1
ATOM 764 C C . VAL A 1 98 ? -3.591 17.502 3.165 1.00 59.69 98 VAL A C 1
ATOM 766 O O . VAL A 1 98 ? -2.446 17.570 3.617 1.00 59.69 98 VAL A O 1
ATOM 769 N N . THR A 1 99 ? -3.993 16.553 2.318 1.00 56.44 99 THR A N 1
ATOM 770 C CA . THR A 1 99 ? -3.086 15.618 1.625 1.00 56.44 99 THR A CA 1
ATOM 771 C C . THR A 1 99 ? -2.877 16.082 0.200 1.00 56.44 99 THR A C 1
ATOM 773 O O . THR A 1 99 ? -3.846 16.633 -0.368 1.00 56.44 99 THR A O 1
#

Organism: Tanacetum cinerariifolium (NCBI:txid118510)

Sequence (99 aa):
NETLVFRGAENYIGRESRLTVISCSKIQEYRVKGCHVFLAQISATKEDDKSEGKQVKDVPIVQDFPEVFPKNFPGLPPARPVEFQIDLIPGAAPVARVT

Secondary structure (DSSP, 8-state):
-PPP----SS--TT---------GGGHHHHHHTT--------------S---S--GGGSHHHHT-TTTS-SS---SPPPPSSPPP-PPPTT--------

Radius of gyration: 26.13 Å; chains: 1; bounding box: 63×44×61 Å